Protein AF-A0A7K2M1T4-F1 (afdb_monomer_lite)

pLDDT: mean 90.07, std 13.14, range [44.69, 98.38]

Radius of gyration: 21.87 Å; chains: 1; bounding box: 55×34×61 Å

Secondary structure (DSSP, 8-state):
----------SSGGGGT-HHHHHHHHHHHHHHHHHHHH----HHHHHHHHHHHHHHHHH-GGGG-GGGT-THHHHHHHHHHHHHHHHHHHHHHHHHHHHHHHHHHHHTT-

Sequence (110 aa):
SDTHAAATAGTGPLARVGNADLVRGISDCLSISRAVAETTPTVEVYEALAAACVRTADTHHWLGDPELGGLRAPLEAVRGTAEQVLAEFRTVRTLTRQAADALEEAAGRL

Foldseek 3Di:
DPPPQPDPQDPDDVSVCPPVLVVVLVVLLVVLVVLVVDDDDDLVSLVVSLVSLVCSCVSNVCCCPVVVPNNNVVSVVSNVVSVVVNVVVVVVVVVVVVVVVVVVVVVVVD

Structure (mmCIF, N/CA/C/O backbone):
data_AF-A0A7K2M1T4-F1
#
_entry.id   AF-A0A7K2M1T4-F1
#
loop_
_atom_site.group_PDB
_atom_site.id
_atom_site.type_symbol
_atom_site.label_atom_id
_atom_site.label_alt_id
_atom_site.label_comp_id
_atom_site.label_asym_id
_atom_site.label_entity_id
_atom_site.label_seq_id
_atom_site.pdbx_PDB_ins_code
_atom_site.Cartn_x
_atom_site.Cartn_y
_atom_site.Cartn_z
_atom_site.occupancy
_atom_site.B_iso_or_equiv
_atom_site.auth_seq_id
_atom_site.auth_comp_id
_atom_site.auth_asym_id
_atom_site.auth_atom_id
_atom_site.pdbx_PDB_model_num
ATOM 1 N N . SER A 1 1 ? 15.258 25.078 -17.381 1.00 44.69 1 SER A N 1
ATOM 2 C CA . SER A 1 1 ? 16.579 24.437 -17.271 1.00 44.69 1 SER A CA 1
ATOM 3 C C . SER A 1 1 ? 16.483 23.061 -17.894 1.00 44.69 1 SER A C 1
ATOM 5 O O . SER A 1 1 ? 16.343 22.083 -17.178 1.00 44.69 1 SER A O 1
ATOM 7 N N . ASP A 1 2 ? 16.515 23.001 -19.226 1.00 46.81 2 ASP A N 1
ATOM 8 C CA . ASP A 1 2 ? 16.220 21.790 -20.012 1.00 46.81 2 ASP A C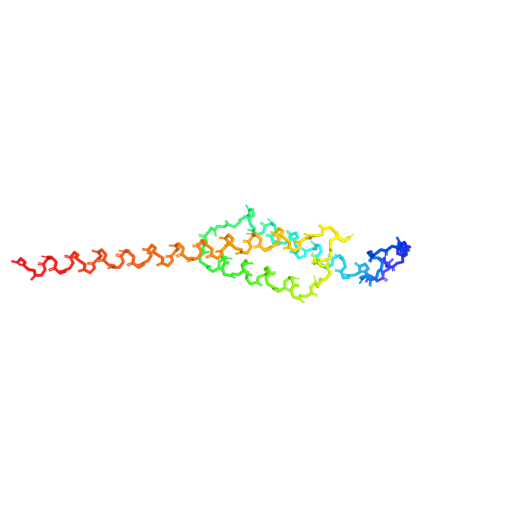A 1
ATOM 9 C C . ASP A 1 2 ? 17.492 21.245 -20.678 1.00 46.81 2 ASP A C 1
ATOM 11 O O . ASP A 1 2 ? 17.514 20.940 -21.866 1.00 46.81 2 ASP A O 1
ATOM 15 N N . THR A 1 3 ? 18.608 21.200 -19.943 1.00 53.66 3 THR A N 1
ATOM 16 C CA . THR A 1 3 ? 19.940 20.977 -20.549 1.00 53.66 3 THR A CA 1
ATOM 17 C C . THR A 1 3 ? 20.708 19.786 -19.967 1.00 53.66 3 THR A C 1
ATOM 19 O O . THR A 1 3 ? 21.920 19.707 -20.106 1.00 53.66 3 THR A O 1
ATOM 22 N N . HIS A 1 4 ? 20.028 18.788 -19.394 1.00 50.50 4 HIS A N 1
ATOM 23 C CA . HIS A 1 4 ? 20.687 17.532 -18.992 1.00 50.50 4 HIS A CA 1
ATOM 24 C C . HIS A 1 4 ? 19.887 16.270 -19.351 1.00 50.50 4 HIS A C 1
ATOM 26 O O . HIS A 1 4 ? 19.633 15.427 -18.498 1.00 50.50 4 HIS A O 1
ATOM 32 N N . ALA A 1 5 ? 19.511 16.102 -20.622 1.00 47.88 5 ALA A N 1
ATOM 33 C CA . ALA A 1 5 ? 18.931 14.842 -21.110 1.00 47.88 5 ALA A CA 1
ATOM 34 C C . ALA A 1 5 ? 19.575 14.328 -22.409 1.00 47.88 5 ALA A C 1
ATOM 36 O O . ALA A 1 5 ? 18.923 13.679 -23.218 1.00 47.88 5 ALA A O 1
ATOM 37 N N . ALA A 1 6 ? 20.870 14.578 -22.598 1.00 53.56 6 ALA A N 1
ATOM 38 C CA . ALA A 1 6 ? 21.684 13.811 -23.538 1.00 53.56 6 ALA A CA 1
ATOM 39 C C . ALA A 1 6 ? 22.663 12.930 -22.748 1.00 53.56 6 ALA A C 1
ATOM 41 O O . ALA A 1 6 ? 23.876 13.075 -22.849 1.00 53.56 6 ALA A O 1
ATOM 42 N N . ALA A 1 7 ? 22.129 12.050 -21.897 1.00 54.94 7 ALA A N 1
ATOM 43 C CA . ALA A 1 7 ? 22.897 10.906 -21.424 1.00 54.94 7 ALA A CA 1
ATOM 44 C C . ALA A 1 7 ? 22.855 9.861 -22.542 1.00 54.94 7 ALA A C 1
ATOM 46 O O . ALA A 1 7 ? 21.779 9.579 -23.072 1.00 54.94 7 ALA A O 1
ATOM 47 N N . THR A 1 8 ? 24.020 9.345 -22.935 1.00 57.12 8 THR A N 1
ATOM 48 C CA . THR A 1 8 ? 24.180 8.235 -23.881 1.00 57.12 8 THR A CA 1
ATOM 49 C C . THR A 1 8 ? 23.078 7.208 -23.659 1.00 57.12 8 THR A C 1
ATOM 51 O O . THR A 1 8 ? 22.977 6.644 -22.570 1.00 57.12 8 THR A O 1
ATOM 54 N N . ALA A 1 9 ? 22.228 6.992 -24.669 1.00 62.28 9 ALA A N 1
ATOM 55 C CA . ALA A 1 9 ? 21.244 5.925 -24.616 1.00 62.28 9 ALA A CA 1
ATOM 56 C C . ALA A 1 9 ? 22.015 4.628 -24.348 1.00 62.28 9 ALA A C 1
ATOM 58 O O . ALA A 1 9 ? 22.827 4.207 -25.173 1.00 62.28 9 ALA A O 1
ATOM 59 N N . GLY A 1 10 ? 21.843 4.064 -23.151 1.00 61.31 10 GLY A N 1
ATOM 60 C CA . GLY A 1 10 ? 22.449 2.787 -22.811 1.00 61.31 10 GLY A CA 1
ATOM 61 C C . GLY A 1 10 ? 22.038 1.745 -23.847 1.00 61.31 10 GLY A C 1
ATOM 62 O O . GLY A 1 10 ? 20.978 1.843 -24.461 1.00 61.31 10 GLY A O 1
ATOM 63 N N . THR A 1 11 ? 22.871 0.743 -24.072 1.00 66.69 11 THR A N 1
ATOM 64 C CA . THR A 1 11 ? 22.466 -0.433 -24.839 1.00 66.69 11 THR A CA 1
ATOM 65 C C . THR A 1 11 ? 21.814 -1.430 -23.879 1.00 66.69 11 THR A C 1
ATOM 67 O O . THR A 1 11 ? 22.335 -1.683 -22.796 1.00 66.69 11 THR A O 1
ATOM 70 N N . GLY A 1 12 ? 20.650 -1.979 -24.241 1.00 80.06 12 GLY A N 1
ATOM 71 C CA . GLY A 1 12 ? 19.999 -3.054 -23.480 1.00 80.06 12 GLY A CA 1
ATOM 72 C C . GLY A 1 12 ? 18.540 -2.795 -23.076 1.00 80.06 12 GLY A C 1
ATOM 73 O O . GLY A 1 12 ? 17.951 -1.790 -23.475 1.00 80.06 12 GLY A O 1
ATOM 74 N N . PRO A 1 13 ? 17.935 -3.713 -22.298 1.00 82.25 13 PRO A N 1
ATOM 75 C CA . PRO A 1 13 ? 16.508 -3.708 -21.957 1.00 82.25 13 PRO A CA 1
ATOM 76 C C . PRO A 1 13 ? 15.974 -2.394 -21.368 1.00 82.25 13 PRO A C 1
ATOM 78 O O . PRO A 1 13 ? 14.922 -1.919 -21.788 1.00 82.25 13 PRO A O 1
ATOM 81 N N . LEU A 1 14 ? 16.737 -1.755 -20.476 1.00 84.25 14 LEU A N 1
ATOM 82 C CA . LEU A 1 14 ? 16.375 -0.478 -19.842 1.00 84.25 14 LEU A CA 1
ATOM 83 C C . LEU A 1 14 ? 16.239 0.674 -20.851 1.00 84.25 14 LEU A C 1
ATOM 85 O O . LEU A 1 14 ? 15.432 1.583 -20.664 1.00 84.25 14 LEU A O 1
ATOM 89 N N . ALA A 1 15 ? 16.978 0.625 -21.960 1.00 86.38 15 ALA A N 1
ATOM 90 C CA . ALA A 1 15 ? 16.900 1.647 -22.998 1.00 86.38 15 ALA A CA 1
ATOM 91 C C . ALA A 1 15 ? 15.537 1.670 -23.705 1.00 86.38 15 ALA A C 1
ATOM 93 O O . ALA A 1 15 ? 15.137 2.718 -24.206 1.00 86.38 15 ALA A O 1
ATOM 94 N N . ARG A 1 16 ? 14.806 0.542 -23.708 1.00 89.12 16 ARG A N 1
ATOM 95 C CA . ARG A 1 16 ? 13.454 0.443 -24.286 1.00 89.12 16 ARG A CA 1
ATOM 96 C C . ARG A 1 16 ? 12.411 1.228 -23.488 1.00 89.12 16 ARG A C 1
ATOM 98 O O . ARG A 1 16 ? 11.419 1.656 -24.063 1.00 89.12 16 ARG A O 1
ATOM 105 N N . VAL A 1 17 ? 12.636 1.408 -22.187 1.00 91.69 17 VAL A N 1
ATOM 106 C CA . VAL A 1 17 ? 11.736 2.144 -21.283 1.00 91.69 17 VAL A CA 1
ATOM 107 C C . VAL A 1 17 ? 11.947 3.656 -21.408 1.00 91.69 17 VAL A C 1
ATOM 109 O O . VAL A 1 17 ? 10.996 4.432 -21.393 1.00 91.69 17 VAL A O 1
ATOM 112 N N . GLY A 1 18 ? 13.200 4.078 -21.592 1.00 91.19 18 GLY A N 1
ATOM 113 C CA . GLY A 1 18 ? 13.584 5.484 -21.677 1.00 91.19 18 GLY A CA 1
ATOM 114 C C . GLY A 1 18 ? 13.863 6.104 -20.305 1.00 91.19 18 GLY A C 1
ATOM 115 O O . GLY A 1 18 ? 13.154 5.880 -19.327 1.00 91.19 18 GLY A O 1
ATOM 116 N N . ASN A 1 19 ? 14.918 6.921 -20.230 1.00 92.00 19 ASN A N 1
ATOM 117 C CA . ASN A 1 19 ? 15.439 7.437 -18.959 1.00 92.00 19 ASN A CA 1
ATOM 118 C C . ASN A 1 19 ? 14.407 8.240 -18.150 1.00 92.00 19 ASN A C 1
ATOM 120 O O . ASN A 1 19 ? 14.371 8.135 -16.931 1.00 92.00 19 ASN A O 1
ATOM 124 N N . ALA A 1 20 ? 13.553 9.022 -18.815 1.00 93.12 20 ALA A N 1
ATOM 125 C CA . ALA A 1 20 ? 12.529 9.808 -18.131 1.00 93.12 20 ALA A CA 1
ATOM 126 C C . ALA A 1 20 ? 11.522 8.920 -17.380 1.00 93.12 20 ALA A C 1
ATOM 128 O O . ALA A 1 20 ? 11.154 9.238 -16.249 1.00 93.12 20 ALA A O 1
ATOM 129 N N . ASP A 1 21 ? 11.108 7.801 -17.981 1.00 94.38 21 ASP A N 1
ATOM 130 C CA . ASP A 1 21 ? 10.166 6.888 -17.337 1.00 94.38 21 ASP A CA 1
ATOM 131 C C . ASP A 1 21 ? 10.841 6.030 -16.260 1.00 94.38 21 ASP A C 1
ATOM 133 O O . ASP A 1 21 ? 10.266 5.837 -15.190 1.00 94.38 21 ASP A O 1
ATOM 137 N N . LEU A 1 22 ? 12.100 5.624 -16.474 1.00 94.81 22 LEU A N 1
ATOM 138 C CA . LEU A 1 22 ? 12.910 4.961 -15.444 1.00 94.81 22 LEU A CA 1
ATOM 139 C C . LEU A 1 22 ? 13.069 5.836 -14.198 1.00 94.81 22 LEU A C 1
ATOM 141 O O . LEU A 1 22 ? 12.812 5.385 -13.084 1.00 94.81 22 LEU A O 1
ATOM 145 N N . VAL A 1 23 ? 13.464 7.100 -14.376 1.00 96.12 23 VAL A N 1
ATOM 146 C CA . VAL A 1 23 ? 13.641 8.044 -13.265 1.00 96.12 23 VAL A CA 1
ATOM 147 C C . VAL A 1 23 ? 12.327 8.259 -12.525 1.00 96.12 23 VAL A C 1
ATOM 149 O O . VAL A 1 23 ? 12.327 8.263 -11.293 1.00 96.12 23 VAL A O 1
ATOM 152 N N . ARG A 1 24 ? 11.211 8.409 -13.249 1.00 97.00 24 ARG A N 1
ATOM 153 C CA . ARG A 1 24 ? 9.896 8.585 -12.627 1.00 97.00 24 ARG A CA 1
ATOM 154 C C . ARG A 1 24 ? 9.478 7.346 -11.833 1.00 97.00 24 ARG A C 1
ATOM 156 O O . ARG A 1 24 ? 9.185 7.483 -10.651 1.00 97.00 24 ARG A O 1
ATOM 163 N N . GLY A 1 25 ? 9.583 6.153 -12.418 1.00 96.75 25 GLY A N 1
ATOM 164 C CA . GLY A 1 25 ? 9.228 4.909 -11.730 1.00 96.75 25 GLY A CA 1
ATOM 165 C C . GLY A 1 25 ? 10.087 4.633 -10.497 1.00 96.75 25 GLY A C 1
ATOM 166 O O . GLY A 1 25 ? 9.562 4.294 -9.439 1.00 96.75 25 GLY A O 1
ATOM 167 N N . ILE A 1 26 ? 11.402 4.861 -10.582 1.00 96.31 26 ILE A N 1
ATOM 168 C CA . ILE A 1 26 ? 12.304 4.713 -9.429 1.00 96.31 26 ILE A CA 1
ATOM 169 C C . ILE A 1 26 ? 11.975 5.747 -8.343 1.00 96.31 26 ILE A C 1
ATOM 171 O O . ILE A 1 26 ? 11.976 5.413 -7.158 1.00 96.31 26 ILE A O 1
ATOM 175 N N . SER A 1 27 ? 11.667 6.990 -8.723 1.00 97.88 27 SER A N 1
ATOM 176 C CA . SER A 1 27 ? 11.300 8.047 -7.769 1.00 97.88 27 SER A CA 1
ATOM 177 C C . SER A 1 27 ? 9.999 7.732 -7.031 1.00 97.88 27 SER A C 1
ATOM 179 O O . SER A 1 27 ? 9.918 7.954 -5.819 1.00 97.88 27 SER A O 1
ATOM 181 N N . ASP A 1 28 ? 9.009 7.167 -7.720 1.00 98.12 28 ASP A N 1
ATOM 182 C CA . ASP A 1 28 ? 7.751 6.732 -7.113 1.00 98.12 28 ASP A CA 1
ATOM 183 C C . ASP A 1 28 ? 7.978 5.577 -6.124 1.00 98.12 28 ASP A C 1
ATOM 185 O O . ASP A 1 28 ? 7.522 5.644 -4.979 1.00 98.12 28 ASP A O 1
ATOM 189 N N . CYS A 1 29 ? 8.769 4.563 -6.501 1.00 97.44 29 CYS A N 1
ATOM 190 C CA . CYS A 1 29 ? 9.147 3.473 -5.594 1.00 97.44 29 CYS A CA 1
ATOM 191 C C . CYS A 1 29 ? 9.900 3.978 -4.349 1.00 97.44 29 CYS A C 1
ATOM 193 O O . CYS A 1 29 ? 9.624 3.538 -3.231 1.00 97.44 29 CYS A O 1
ATOM 195 N N . LEU A 1 30 ? 10.827 4.928 -4.514 1.00 96.44 30 LEU A N 1
ATOM 196 C CA . LEU A 1 30 ? 11.553 5.538 -3.394 1.00 96.44 30 LEU A CA 1
ATOM 197 C C . LEU A 1 30 ? 10.630 6.360 -2.488 1.00 96.44 30 LEU A C 1
ATOM 199 O O . LEU A 1 30 ? 10.781 6.321 -1.267 1.00 96.44 30 LEU A O 1
ATOM 203 N N . SER A 1 31 ? 9.666 7.0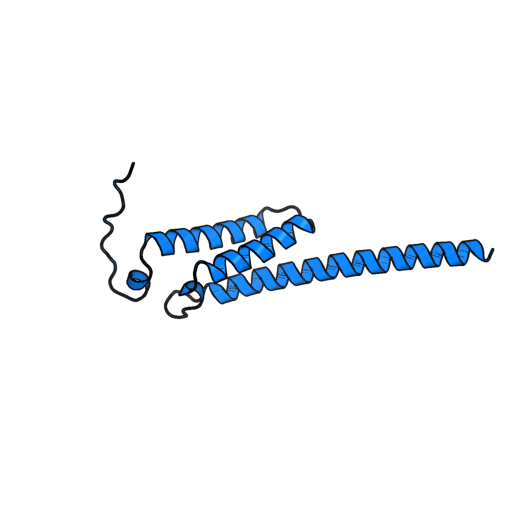76 -3.065 1.00 96.06 31 SER A N 1
ATOM 204 C CA . SER A 1 31 ? 8.677 7.846 -2.303 1.00 96.06 31 SER A CA 1
ATOM 205 C C . SER A 1 31 ? 7.805 6.929 -1.445 1.00 96.06 31 SER A C 1
ATOM 207 O O . SER A 1 31 ? 7.597 7.210 -0.266 1.00 96.06 31 SER A O 1
ATOM 209 N N . ILE A 1 32 ? 7.381 5.786 -1.993 1.00 96.62 32 ILE A N 1
ATOM 210 C CA . ILE A 1 32 ? 6.664 4.739 -1.250 1.00 96.62 32 ILE A CA 1
ATOM 211 C C . ILE A 1 32 ? 7.533 4.181 -0.118 1.00 96.62 32 ILE A C 1
ATOM 213 O O . ILE A 1 32 ? 7.080 4.103 1.021 1.00 96.62 32 ILE A O 1
ATOM 217 N N . SER A 1 33 ? 8.799 3.850 -0.395 1.00 95.06 33 SER A N 1
ATOM 218 C CA . SER A 1 33 ? 9.718 3.337 0.630 1.00 95.06 33 SER A CA 1
ATOM 219 C C . SER A 1 33 ? 9.923 4.319 1.788 1.00 95.06 33 SER A C 1
ATOM 221 O O . SER A 1 33 ? 10.033 3.887 2.933 1.00 95.06 33 SER A O 1
ATOM 223 N N . ARG A 1 34 ? 9.977 5.628 1.511 1.00 93.50 34 ARG A N 1
ATOM 224 C CA . ARG A 1 34 ? 10.090 6.668 2.548 1.00 93.50 34 ARG A CA 1
ATOM 225 C C . ARG A 1 34 ? 8.802 6.821 3.343 1.00 93.50 34 ARG A C 1
ATOM 227 O O . ARG A 1 34 ? 8.860 6.864 4.566 1.00 93.50 34 ARG A O 1
ATOM 234 N N . ALA A 1 35 ? 7.651 6.810 2.670 1.00 91.31 35 ALA A N 1
ATOM 235 C CA . ALA A 1 35 ? 6.356 6.827 3.342 1.00 91.31 35 ALA A CA 1
ATOM 236 C C . ALA A 1 35 ? 6.230 5.657 4.334 1.00 91.31 35 ALA A C 1
ATOM 238 O O . ALA A 1 35 ? 5.792 5.850 5.462 1.00 91.31 35 ALA A O 1
ATOM 239 N N . VAL A 1 36 ? 6.697 4.456 3.986 1.00 89.38 36 VAL A N 1
ATOM 240 C CA . VAL A 1 36 ? 6.707 3.327 4.935 1.00 89.38 36 VAL A CA 1
ATOM 241 C C . VAL A 1 36 ? 7.582 3.603 6.168 1.00 89.38 36 VAL A C 1
ATOM 243 O O . VAL A 1 36 ? 7.196 3.237 7.274 1.00 89.38 36 VAL A O 1
ATOM 246 N N . ALA A 1 37 ? 8.743 4.241 5.999 1.00 88.50 37 ALA A N 1
ATOM 247 C CA . ALA A 1 37 ? 9.708 4.452 7.080 1.00 88.50 37 ALA A CA 1
ATOM 248 C C . ALA A 1 37 ? 9.350 5.610 8.029 1.00 88.50 37 ALA A C 1
ATOM 250 O O . ALA A 1 37 ? 9.703 5.569 9.205 1.00 88.50 37 ALA A O 1
ATOM 251 N N . GLU A 1 38 ? 8.684 6.647 7.523 1.00 87.12 38 GLU A N 1
ATOM 252 C CA . GLU A 1 38 ? 8.522 7.923 8.234 1.00 87.12 38 GLU A CA 1
ATOM 253 C C . GLU A 1 38 ? 7.116 8.135 8.815 1.00 87.12 38 GLU A C 1
ATOM 255 O O . GLU A 1 38 ? 6.896 9.102 9.547 1.00 87.12 38 GLU A O 1
ATOM 260 N N . THR A 1 39 ? 6.140 7.271 8.506 1.00 77.12 39 THR A N 1
ATOM 261 C CA . THR A 1 39 ? 4.739 7.617 8.781 1.00 77.12 39 THR A CA 1
ATOM 262 C C . THR A 1 39 ? 4.233 7.188 10.160 1.00 77.12 39 THR A C 1
ATOM 264 O O . THR A 1 39 ? 4.470 6.080 10.634 1.00 77.12 39 THR A O 1
ATOM 267 N N . THR A 1 40 ? 3.448 8.073 10.784 1.00 86.25 40 THR A N 1
ATOM 268 C CA . THR A 1 40 ? 2.612 7.746 11.948 1.00 86.25 40 THR A CA 1
ATOM 269 C C . THR A 1 40 ? 1.431 6.871 11.503 1.00 86.25 40 THR A C 1
ATOM 271 O O . THR A 1 40 ? 0.666 7.300 10.640 1.00 86.25 40 THR A O 1
ATOM 274 N N . PRO A 1 41 ? 1.244 5.663 12.058 1.00 84.69 41 PRO A N 1
ATOM 275 C CA . PRO A 1 41 ? 0.272 4.701 11.543 1.00 84.69 41 PRO A CA 1
ATOM 276 C C . PRO A 1 41 ? -1.177 5.161 11.766 1.00 84.69 41 PRO A C 1
ATOM 278 O O . PRO A 1 41 ? -1.681 5.136 12.889 1.00 84.69 41 PRO A O 1
ATOM 281 N N . THR A 1 42 ? -1.868 5.530 10.684 1.00 93.50 42 THR A N 1
ATOM 282 C CA . THR A 1 42 ? -3.321 5.778 10.658 1.00 93.50 42 THR A CA 1
ATOM 283 C C . THR A 1 42 ? -3.977 5.020 9.504 1.00 93.50 42 THR A C 1
ATOM 285 O O . THR A 1 42 ? -3.302 4.597 8.564 1.00 93.50 42 THR A O 1
ATOM 288 N N . VAL A 1 43 ? -5.301 4.845 9.556 1.00 95.06 43 VAL A N 1
ATOM 289 C CA . VAL A 1 43 ? -6.062 4.180 8.481 1.00 95.06 43 VAL A CA 1
ATOM 290 C C . VAL A 1 43 ? -5.849 4.904 7.150 1.00 95.06 43 VAL A C 1
ATOM 292 O O . VAL A 1 43 ? -5.510 4.276 6.152 1.00 95.06 43 VAL A O 1
ATOM 295 N N . GLU A 1 44 ? -5.948 6.229 7.156 1.00 95.81 44 GLU A N 1
ATOM 296 C CA . GLU A 1 44 ? -5.836 7.080 5.970 1.00 95.81 44 GLU A CA 1
ATOM 297 C C . GLU A 1 44 ? -4.445 6.974 5.332 1.00 95.81 44 GLU A C 1
ATOM 299 O O . GLU A 1 44 ? -4.310 6.948 4.109 1.00 95.81 44 GLU A O 1
ATOM 304 N N . VAL A 1 45 ? -3.404 6.862 6.161 1.00 95.19 45 VAL A N 1
ATOM 305 C CA . VAL A 1 45 ? -2.027 6.638 5.710 1.00 95.19 45 VAL A CA 1
ATOM 306 C C . VAL A 1 45 ? -1.898 5.308 4.977 1.00 95.19 45 VAL A C 1
ATOM 308 O O . VAL A 1 45 ? -1.333 5.267 3.884 1.00 95.19 45 VAL A O 1
ATOM 311 N N . TYR A 1 46 ? -2.405 4.218 5.556 1.00 96.19 46 TYR A N 1
ATOM 312 C CA . TYR A 1 46 ? -2.286 2.900 4.932 1.00 96.19 46 TYR A CA 1
ATOM 313 C C . TYR A 1 46 ? -3.151 2.782 3.671 1.00 96.19 46 TYR A C 1
ATOM 315 O O . TYR A 1 46 ? -2.728 2.143 2.707 1.00 96.19 46 TYR A O 1
ATOM 323 N N . GLU A 1 47 ? -4.308 3.448 3.621 1.00 97.25 47 GLU A N 1
ATOM 324 C CA . GLU A 1 47 ? -5.118 3.563 2.401 1.00 97.25 47 GLU A CA 1
ATOM 325 C C . GLU A 1 47 ? -4.369 4.324 1.300 1.00 97.25 47 GLU A C 1
ATOM 327 O O . GLU A 1 47 ? -4.288 3.856 0.160 1.00 97.25 47 GLU A O 1
ATOM 332 N N . ALA A 1 48 ? -3.756 5.462 1.639 1.00 96.69 48 ALA A N 1
ATOM 333 C CA . ALA A 1 48 ? -2.952 6.239 0.702 1.00 96.69 48 ALA A CA 1
ATOM 334 C C . ALA A 1 48 ? -1.729 5.453 0.201 1.00 96.69 48 ALA A C 1
ATOM 336 O O . ALA A 1 48 ? -1.419 5.505 -0.993 1.00 96.69 48 ALA A O 1
ATOM 337 N N . LEU A 1 49 ? -1.070 4.697 1.085 1.00 97.00 49 LEU A N 1
ATOM 338 C CA . LEU A 1 49 ? 0.071 3.841 0.760 1.00 97.00 49 LEU A CA 1
ATOM 339 C C . LEU A 1 49 ? -0.323 2.709 -0.197 1.00 97.00 49 LEU A C 1
ATOM 341 O O . LEU A 1 49 ? 0.332 2.521 -1.225 1.00 97.00 49 LEU A O 1
ATOM 345 N N . ALA A 1 50 ? -1.408 1.986 0.096 1.00 97.62 50 ALA A N 1
ATOM 346 C CA . ALA A 1 50 ? -1.910 0.926 -0.777 1.00 97.62 50 ALA A CA 1
ATOM 347 C C . ALA A 1 50 ? -2.282 1.482 -2.161 1.00 97.62 50 ALA A C 1
ATOM 349 O O . ALA A 1 50 ? -1.884 0.927 -3.188 1.00 97.62 50 ALA A O 1
ATOM 350 N N . ALA A 1 51 ? -2.965 2.631 -2.198 1.00 98.19 51 ALA A N 1
ATOM 351 C CA . ALA A 1 51 ? -3.327 3.299 -3.443 1.00 98.19 51 ALA A CA 1
ATOM 352 C C . ALA A 1 51 ? -2.100 3.793 -4.230 1.00 98.19 51 ALA A C 1
ATOM 354 O O . ALA A 1 51 ? -2.097 3.722 -5.459 1.00 98.19 51 ALA A O 1
ATOM 355 N N . ALA A 1 52 ? -1.053 4.278 -3.554 1.00 98.06 52 ALA A N 1
ATOM 356 C CA . ALA A 1 52 ? 0.202 4.659 -4.200 1.00 98.06 52 ALA A CA 1
ATOM 357 C C . ALA A 1 52 ? 0.877 3.454 -4.865 1.00 98.06 52 ALA A C 1
ATOM 359 O O . ALA A 1 52 ? 1.259 3.550 -6.027 1.00 98.06 52 ALA A O 1
ATOM 360 N N . CYS A 1 53 ? 0.928 2.304 -4.184 1.00 98.19 53 CYS A N 1
ATOM 361 C CA . CYS A 1 53 ? 1.491 1.079 -4.755 1.00 98.19 53 CYS A CA 1
ATOM 362 C C . CYS A 1 53 ? 0.761 0.645 -6.036 1.00 98.19 53 CYS A C 1
ATOM 364 O O . CYS A 1 53 ? 1.413 0.309 -7.022 1.00 98.19 53 CYS A O 1
ATOM 366 N N . VAL A 1 54 ? -0.579 0.699 -6.044 1.00 98.19 54 VAL A N 1
ATOM 367 C CA . VAL A 1 54 ? -1.388 0.391 -7.239 1.00 98.19 54 VAL A CA 1
ATOM 368 C C . VAL A 1 54 ? -1.072 1.360 -8.375 1.00 98.19 54 VAL A C 1
ATOM 370 O O . VAL A 1 54 ? -0.701 0.926 -9.461 1.00 98.19 54 VAL A O 1
ATOM 373 N N . ARG A 1 55 ? -1.131 2.674 -8.117 1.00 98.31 55 ARG A N 1
ATOM 374 C CA . ARG A 1 55 ? -0.853 3.687 -9.149 1.00 98.31 55 ARG A CA 1
ATOM 375 C C . ARG A 1 55 ? 0.544 3.540 -9.748 1.00 98.31 55 ARG A C 1
ATOM 377 O O . ARG A 1 55 ? 0.682 3.655 -10.962 1.00 98.31 55 ARG A O 1
ATOM 384 N N . THR A 1 56 ? 1.562 3.278 -8.930 1.00 98.31 56 THR A N 1
ATOM 385 C CA . THR A 1 56 ? 2.939 3.082 -9.405 1.00 98.31 56 THR A CA 1
ATOM 386 C C . THR A 1 56 ? 3.062 1.825 -10.268 1.00 98.31 56 THR A C 1
ATOM 388 O O . THR A 1 56 ? 3.660 1.892 -11.340 1.00 98.31 56 THR A O 1
ATOM 391 N N . ALA A 1 57 ? 2.454 0.704 -9.862 1.00 96.81 57 ALA A N 1
ATOM 392 C CA . ALA A 1 57 ? 2.459 -0.535 -10.647 1.00 96.81 57 ALA A CA 1
ATOM 393 C C . ALA A 1 57 ? 1.711 -0.397 -11.988 1.00 96.81 57 ALA A C 1
ATOM 395 O O . ALA A 1 57 ? 2.157 -0.939 -13.002 1.00 96.81 57 ALA A O 1
ATOM 396 N N . ASP A 1 58 ? 0.602 0.346 -11.995 1.00 97.31 58 ASP A N 1
ATOM 397 C CA . ASP A 1 58 ? -0.211 0.587 -13.190 1.00 97.31 58 ASP A CA 1
ATOM 398 C C . ASP A 1 58 ? 0.425 1.616 -14.130 1.00 97.31 58 ASP A C 1
ATOM 400 O O . ASP A 1 58 ? 0.289 1.507 -15.341 1.00 97.31 58 ASP A O 1
ATOM 404 N N . THR A 1 59 ? 1.138 2.612 -13.600 1.00 97.56 59 THR A N 1
ATOM 405 C CA . THR A 1 59 ? 1.800 3.641 -14.422 1.00 97.56 59 THR A CA 1
ATOM 406 C C . THR A 1 59 ? 3.078 3.103 -15.061 1.00 97.56 59 THR A C 1
ATOM 408 O O . THR A 1 59 ? 3.370 3.397 -16.219 1.00 97.56 59 THR A O 1
ATOM 411 N N . HIS A 1 60 ? 3.837 2.291 -14.322 1.00 96.75 60 HIS A N 1
ATOM 412 C CA . HIS A 1 60 ? 5.145 1.793 -14.736 1.00 96.75 60 HIS A CA 1
ATOM 413 C C . HIS A 1 60 ? 5.109 0.276 -14.938 1.00 96.75 60 HIS A C 1
ATOM 415 O O . HIS A 1 60 ? 5.679 -0.493 -14.166 1.00 96.75 60 HIS A O 1
ATOM 421 N N . HIS A 1 61 ? 4.455 -0.174 -16.013 1.00 93.44 61 HIS A N 1
ATOM 422 C CA . HIS A 1 61 ? 4.296 -1.605 -16.319 1.00 93.44 61 HIS A CA 1
ATOM 423 C C . HIS A 1 61 ? 5.624 -2.378 -16.399 1.00 93.44 61 HIS A C 1
ATOM 425 O O . HIS A 1 61 ? 5.667 -3.574 -16.107 1.00 93.44 61 HIS A O 1
ATOM 431 N N . TRP A 1 62 ? 6.715 -1.692 -16.757 1.00 95.12 62 TRP A N 1
ATOM 432 C CA . TRP A 1 62 ? 8.059 -2.264 -16.835 1.00 95.12 62 TRP A CA 1
ATOM 433 C C . TRP A 1 62 ? 8.594 -2.745 -15.477 1.00 95.12 62 TRP A C 1
ATOM 435 O O . TRP A 1 62 ? 9.483 -3.589 -15.452 1.00 95.12 62 TRP A O 1
ATOM 445 N N . LEU A 1 63 ? 8.032 -2.291 -14.347 1.00 95.44 63 LEU A N 1
ATOM 446 C CA . LEU A 1 63 ? 8.405 -2.774 -13.009 1.00 95.44 63 LEU A CA 1
ATOM 447 C C . LEU A 1 63 ? 8.159 -4.282 -12.833 1.00 95.44 63 LEU A C 1
ATOM 449 O O . LEU A 1 63 ? 8.757 -4.907 -11.955 1.00 95.44 63 LEU A O 1
ATOM 453 N N . GLY A 1 64 ? 7.262 -4.861 -13.638 1.00 93.94 64 GLY A N 1
ATOM 454 C CA . GLY A 1 64 ? 6.999 -6.300 -13.679 1.00 93.94 64 GLY A CA 1
ATOM 455 C C . GLY A 1 64 ? 7.968 -7.101 -14.548 1.00 93.94 64 GLY A C 1
ATOM 456 O O . GLY A 1 64 ? 7.901 -8.326 -14.526 1.00 93.94 64 GLY A O 1
ATOM 457 N N . ASP A 1 65 ? 8.845 -6.445 -15.309 1.00 93.19 65 ASP A N 1
ATOM 458 C CA . ASP A 1 65 ? 9.818 -7.125 -16.159 1.00 93.19 65 ASP A CA 1
ATOM 459 C C . ASP A 1 65 ? 10.983 -7.658 -15.297 1.00 93.19 65 ASP A C 1
ATOM 461 O O . ASP A 1 65 ? 11.707 -6.870 -14.668 1.00 93.19 65 ASP A O 1
ATOM 465 N N . PRO A 1 66 ? 11.190 -8.987 -15.232 1.00 87.12 66 PRO A N 1
ATOM 466 C CA . PRO A 1 66 ? 12.278 -9.569 -14.453 1.00 87.12 66 PRO A CA 1
ATOM 467 C C . PRO A 1 66 ? 13.664 -9.169 -14.979 1.00 87.12 66 PRO A C 1
ATOM 469 O O . PRO A 1 66 ? 14.611 -9.128 -14.193 1.00 87.12 66 PRO A O 1
ATOM 472 N N . GLU A 1 67 ? 13.801 -8.814 -16.262 1.00 87.88 67 GLU A N 1
ATOM 473 C CA . GLU A 1 67 ? 15.066 -8.326 -16.830 1.00 87.88 67 GLU A CA 1
ATOM 474 C C . GLU A 1 67 ? 15.418 -6.906 -16.356 1.00 87.88 67 GL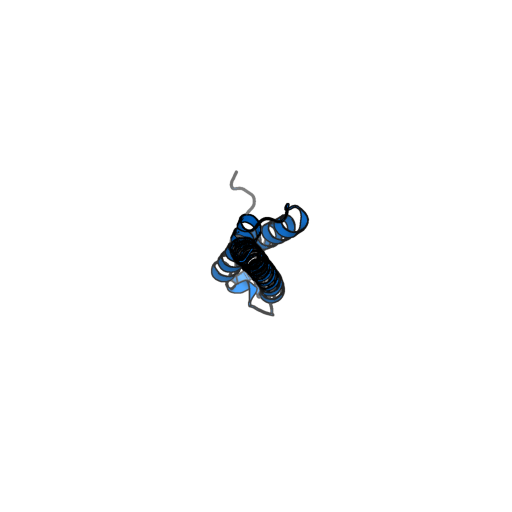U A C 1
ATOM 476 O O . GLU A 1 67 ? 16.559 -6.469 -16.509 1.00 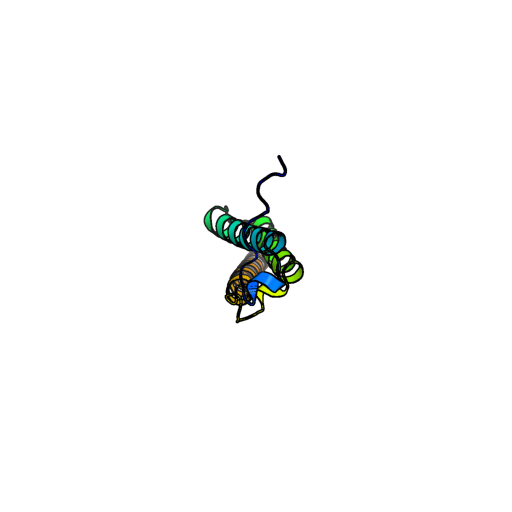87.88 67 GLU A O 1
ATOM 481 N N . LEU A 1 68 ? 14.457 -6.182 -15.769 1.00 89.44 68 LEU A N 1
ATOM 482 C CA . LEU A 1 68 ? 14.602 -4.787 -15.333 1.00 89.44 68 LEU A CA 1
ATOM 483 C C . LEU A 1 68 ? 14.659 -4.634 -13.806 1.00 89.44 68 LEU A C 1
ATOM 485 O O . LEU A 1 68 ? 14.509 -3.531 -13.281 1.00 89.44 68 LEU A O 1
ATOM 489 N N . GLY A 1 69 ? 14.898 -5.735 -13.087 1.00 85.88 69 GLY A N 1
ATOM 490 C CA . GLY A 1 69 ? 15.099 -5.740 -11.635 1.00 85.88 69 GLY A CA 1
ATOM 491 C C . GLY A 1 69 ? 13.874 -6.133 -10.806 1.00 85.88 69 GLY A C 1
ATOM 492 O O . GLY A 1 69 ? 13.977 -6.155 -9.583 1.00 85.88 69 GLY A O 1
ATOM 493 N N . GLY A 1 70 ? 12.737 -6.470 -11.433 1.00 89.44 70 GLY A N 1
ATOM 494 C CA . GLY A 1 70 ? 11.611 -7.136 -10.759 1.00 89.44 70 GLY A CA 1
ATOM 495 C C . GLY A 1 70 ? 11.000 -6.365 -9.580 1.00 89.44 70 GLY A C 1
ATOM 496 O O . GLY A 1 70 ? 10.576 -6.971 -8.596 1.00 89.44 70 GLY A O 1
ATOM 497 N N . LEU A 1 71 ? 10.948 -5.033 -9.663 1.00 94.06 71 LEU A N 1
ATOM 498 C CA . LEU A 1 71 ? 10.492 -4.147 -8.581 1.00 94.06 71 LEU A CA 1
ATOM 499 C C . LEU A 1 71 ? 9.004 -4.293 -8.225 1.00 94.06 71 LEU A C 1
ATOM 501 O O . LEU A 1 71 ? 8.575 -3.850 -7.159 1.00 94.06 71 LEU A O 1
ATOM 505 N N . ARG A 1 72 ? 8.205 -4.936 -9.076 1.00 95.75 72 ARG A N 1
ATOM 506 C CA . ARG A 1 72 ? 6.789 -5.182 -8.799 1.00 95.75 72 ARG A CA 1
ATOM 507 C C . ARG A 1 72 ? 6.560 -6.096 -7.594 1.00 95.75 72 ARG A C 1
ATOM 509 O O . ARG A 1 72 ? 5.665 -5.815 -6.807 1.00 95.75 72 ARG A O 1
ATOM 516 N N . ALA A 1 73 ? 7.378 -7.129 -7.402 1.00 95.88 73 ALA A N 1
ATOM 517 C CA . ALA A 1 73 ? 7.223 -8.048 -6.272 1.00 95.88 73 ALA A CA 1
ATOM 518 C C . ALA A 1 73 ? 7.359 -7.356 -4.895 1.00 95.88 73 ALA A C 1
ATOM 520 O O . ALA A 1 73 ? 6.452 -7.493 -4.071 1.00 95.88 73 ALA A O 1
ATOM 521 N N . PRO A 1 74 ? 8.421 -6.570 -4.610 1.00 95.19 74 PRO A N 1
ATOM 522 C CA . PRO A 1 74 ? 8.494 -5.834 -3.349 1.00 95.19 74 PRO A CA 1
ATOM 523 C C . PRO A 1 74 ? 7.392 -4.770 -3.214 1.00 95.19 74 PRO A C 1
ATOM 525 O O . PRO A 1 74 ? 6.891 -4.560 -2.111 1.00 95.19 74 PRO A O 1
ATOM 528 N N . LEU A 1 75 ? 6.961 -4.140 -4.312 1.00 96.62 75 LEU A N 1
ATOM 529 C CA . LEU A 1 75 ? 5.852 -3.180 -4.298 1.00 96.62 75 LEU A CA 1
ATOM 530 C C . LEU A 1 75 ? 4.516 -3.839 -3.902 1.00 96.62 75 LEU A C 1
ATOM 532 O O . LEU A 1 75 ? 3.773 -3.303 -3.078 1.00 96.62 75 LEU A O 1
ATOM 536 N N . GLU A 1 76 ? 4.231 -5.026 -4.442 1.00 97.44 76 GLU A N 1
ATOM 537 C CA . GLU A 1 76 ? 3.063 -5.836 -4.078 1.00 97.44 76 GLU A CA 1
ATOM 538 C C . GLU A 1 76 ? 3.125 -6.300 -2.615 1.00 97.44 76 GLU A C 1
ATOM 540 O O . GLU A 1 76 ? 2.102 -6.287 -1.930 1.00 97.44 76 GLU A O 1
ATOM 545 N N . ALA A 1 77 ? 4.311 -6.633 -2.097 1.00 97.75 77 ALA A N 1
ATOM 546 C CA . ALA A 1 77 ? 4.487 -7.005 -0.691 1.00 97.75 77 ALA A CA 1
ATOM 547 C C . ALA A 1 77 ? 4.179 -5.842 0.272 1.00 97.75 77 ALA A C 1
ATOM 549 O O . ALA A 1 77 ? 3.491 -6.035 1.281 1.00 97.75 77 ALA A O 1
ATOM 550 N N . VAL A 1 78 ? 4.632 -4.623 -0.052 1.00 96.69 78 VAL A N 1
ATOM 551 C CA . VAL A 1 78 ? 4.297 -3.410 0.719 1.00 96.69 78 VAL A CA 1
ATOM 552 C C . VAL A 1 78 ? 2.789 -3.172 0.708 1.00 96.69 78 VAL A C 1
ATOM 554 O O . VAL A 1 78 ? 2.189 -2.968 1.765 1.00 96.69 78 VAL A O 1
ATOM 557 N N . ARG A 1 79 ? 2.161 -3.257 -0.470 1.00 97.88 79 ARG A N 1
ATOM 558 C CA . ARG A 1 79 ? 0.708 -3.113 -0.612 1.00 97.88 79 ARG A CA 1
ATOM 559 C C . ARG A 1 79 ? -0.051 -4.143 0.223 1.00 97.88 79 ARG A C 1
ATOM 561 O O . ARG A 1 79 ? -0.938 -3.761 0.981 1.00 97.88 79 ARG A O 1
ATOM 568 N N . GLY A 1 80 ? 0.296 -5.423 0.100 1.00 98.38 80 GLY A N 1
ATOM 569 C CA . GLY A 1 80 ? -0.368 -6.501 0.833 1.00 98.38 80 GLY A CA 1
ATOM 570 C C . GLY A 1 80 ? -0.270 -6.306 2.344 1.00 98.38 80 GLY A C 1
ATOM 571 O O . GLY A 1 80 ? -1.263 -6.444 3.052 1.00 98.38 80 GLY A O 1
ATOM 572 N N . THR A 1 81 ? 0.893 -5.871 2.830 1.00 96.88 81 THR A N 1
ATOM 573 C CA . THR A 1 81 ? 1.083 -5.553 4.253 1.00 96.88 81 THR A CA 1
ATOM 574 C C . THR A 1 81 ? 0.196 -4.384 4.692 1.00 96.88 81 THR A C 1
ATOM 576 O O . THR A 1 81 ? -0.446 -4.458 5.739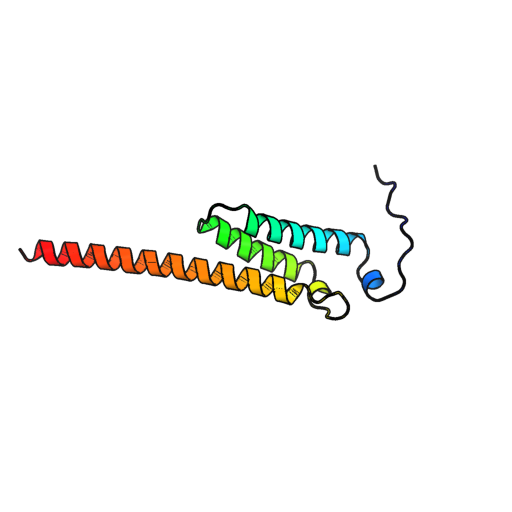 1.00 96.88 81 THR A O 1
ATOM 579 N N . ALA A 1 82 ? 0.099 -3.318 3.890 1.00 96.62 82 ALA A N 1
ATOM 580 C CA . ALA A 1 82 ? -0.794 -2.195 4.183 1.00 96.62 82 ALA A CA 1
ATOM 581 C C . ALA A 1 82 ? -2.270 -2.633 4.240 1.00 96.62 82 ALA A C 1
ATOM 583 O O . ALA A 1 82 ? -2.997 -2.254 5.157 1.00 96.62 82 ALA A O 1
ATOM 584 N N . GLU A 1 83 ? -2.708 -3.483 3.308 1.00 98.00 83 GLU A N 1
ATOM 585 C CA . GLU A 1 83 ? -4.066 -4.042 3.288 1.00 98.00 83 GLU A CA 1
ATOM 586 C C . GLU A 1 83 ? -4.352 -4.934 4.510 1.00 98.00 83 GLU A C 1
ATOM 588 O O . GLU A 1 83 ? -5.447 -4.867 5.075 1.00 98.00 83 GLU A O 1
ATOM 593 N N . GLN A 1 84 ? -3.371 -5.717 4.970 1.00 98.25 84 GLN A N 1
ATOM 594 C CA . GLN A 1 84 ? -3.484 -6.509 6.200 1.00 98.25 84 GLN A CA 1
ATOM 595 C C . GLN A 1 84 ? -3.657 -5.623 7.438 1.00 98.25 84 GLN A C 1
ATOM 597 O O . GLN A 1 84 ? -4.528 -5.890 8.265 1.00 98.25 84 GLN A O 1
ATOM 602 N N . VAL A 1 85 ? -2.887 -4.538 7.547 1.00 96.19 85 VAL A N 1
ATOM 603 C CA . VAL A 1 85 ? -3.029 -3.575 8.652 1.00 96.19 85 VAL A CA 1
ATOM 604 C C . VAL A 1 85 ? -4.414 -2.918 8.637 1.00 96.19 85 VAL A C 1
ATOM 606 O O . VAL A 1 85 ? -5.055 -2.789 9.680 1.00 96.19 85 VAL A O 1
ATOM 609 N N . LEU A 1 86 ? -4.928 -2.559 7.458 1.00 97.06 86 LEU A N 1
ATOM 610 C CA . LEU A 1 86 ? -6.286 -2.025 7.314 1.00 97.06 86 LEU A CA 1
ATOM 611 C C . LEU A 1 86 ? -7.360 -3.030 7.740 1.00 97.06 86 LEU A C 1
ATOM 613 O O . LEU A 1 86 ? -8.347 -2.646 8.373 1.00 97.06 86 LEU A O 1
ATOM 617 N N . ALA A 1 87 ? -7.184 -4.310 7.408 1.00 98.12 87 ALA A N 1
ATOM 618 C CA . ALA A 1 87 ? -8.081 -5.364 7.866 1.00 98.12 87 ALA A CA 1
ATOM 619 C C . ALA A 1 87 ? -8.066 -5.478 9.398 1.00 98.12 87 ALA A C 1
ATOM 621 O O . ALA A 1 87 ? -9.133 -5.526 10.009 1.00 98.12 87 ALA A O 1
ATOM 622 N N . GLU A 1 88 ? -6.887 -5.420 10.020 1.00 97.50 88 GLU A N 1
ATOM 623 C CA . GLU A 1 88 ? -6.750 -5.474 11.477 1.00 97.50 88 GLU A CA 1
ATOM 624 C C . GLU A 1 88 ? -7.434 -4.286 12.166 1.00 97.50 88 GLU A C 1
ATOM 626 O O . GLU A 1 88 ? -8.195 -4.472 13.116 1.00 97.50 88 GLU A O 1
ATOM 631 N N . PHE A 1 89 ? -7.284 -3.066 11.635 1.00 95.81 89 PHE A N 1
ATOM 632 C CA . PHE A 1 89 ? -8.012 -1.905 12.156 1.00 95.81 89 PHE A CA 1
ATOM 633 C C . PHE A 1 89 ? -9.532 -2.116 12.150 1.00 95.81 89 PHE A C 1
ATOM 635 O O . PHE A 1 89 ? -10.212 -1.776 13.124 1.00 95.81 89 PHE A O 1
ATOM 642 N N . ARG A 1 90 ? -10.086 -2.697 11.077 1.00 96.25 90 ARG A N 1
ATOM 643 C CA . ARG A 1 90 ? -11.527 -3.001 10.983 1.00 96.25 90 ARG A CA 1
ATOM 644 C C . ARG A 1 90 ? -11.946 -4.066 11.995 1.00 96.25 90 ARG A C 1
ATOM 646 O O . ARG A 1 90 ? -13.009 -3.928 12.608 1.00 96.25 90 ARG A O 1
ATOM 653 N N . THR A 1 91 ? -11.117 -5.088 12.195 1.00 98.00 91 THR A N 1
ATOM 654 C CA . THR A 1 91 ? -11.338 -6.138 13.196 1.00 98.00 91 THR A CA 1
ATOM 655 C C . THR A 1 91 ? -11.393 -5.545 14.600 1.00 98.00 91 THR A C 1
ATOM 657 O O . THR A 1 91 ? -12.396 -5.721 15.293 1.00 98.00 91 THR A O 1
ATOM 660 N N . VAL A 1 92 ? -10.392 -4.750 14.990 1.00 97.38 92 VAL A N 1
ATOM 661 C CA . VAL A 1 92 ? -10.340 -4.095 16.309 1.00 97.38 92 VAL A CA 1
ATOM 662 C C . VAL A 1 92 ? -11.560 -3.206 16.539 1.00 97.38 92 VAL A C 1
ATOM 664 O O . VAL A 1 92 ? -12.177 -3.272 17.605 1.00 97.38 92 VAL A O 1
ATOM 667 N N . ARG A 1 93 ? -11.972 -2.414 15.537 1.00 96.25 93 ARG A N 1
ATOM 668 C CA . ARG A 1 93 ? -13.182 -1.579 15.645 1.00 96.25 93 ARG A CA 1
ATOM 669 C C . ARG A 1 93 ? -14.443 -2.413 15.846 1.00 96.25 93 ARG A C 1
ATOM 671 O O . ARG A 1 93 ? -15.287 -2.054 16.665 1.00 96.25 93 ARG A O 1
ATOM 678 N N . THR A 1 94 ? -14.564 -3.520 15.120 1.00 97.88 94 THR A N 1
ATOM 679 C CA . THR A 1 94 ? -15.719 -4.420 15.222 1.00 97.88 94 THR A CA 1
ATOM 680 C C . THR A 1 94 ? -15.801 -5.056 16.605 1.00 97.88 94 THR A C 1
ATOM 682 O O . THR A 1 94 ? -16.852 -4.980 17.239 1.00 97.88 94 THR A O 1
ATOM 685 N N . LEU A 1 95 ? -14.689 -5.607 17.097 1.00 98.12 95 LEU A N 1
ATOM 686 C CA . LEU A 1 95 ? -14.616 -6.240 18.417 1.00 98.12 95 LEU A CA 1
ATOM 687 C C . LEU A 1 95 ? -14.867 -5.235 19.545 1.00 98.12 95 LEU A C 1
ATOM 689 O O . LEU A 1 95 ? -15.598 -5.535 20.484 1.00 98.12 95 LEU A O 1
ATOM 693 N N . THR A 1 96 ? -14.324 -4.021 19.430 1.00 97.56 96 THR A N 1
ATOM 694 C CA . THR A 1 96 ? -14.553 -2.949 20.413 1.00 97.56 96 THR A CA 1
ATOM 695 C C . THR A 1 96 ? -16.034 -2.596 20.519 1.00 97.56 96 THR A C 1
ATOM 697 O O . THR A 1 96 ? -16.561 -2.484 21.623 1.00 97.56 96 THR A O 1
ATOM 700 N N . ARG A 1 97 ? -16.725 -2.460 19.380 1.00 97.62 97 ARG A N 1
ATOM 701 C CA . ARG A 1 97 ? -18.167 -2.188 19.369 1.00 97.62 97 ARG A CA 1
ATOM 702 C C . ARG A 1 97 ? -18.956 -3.339 19.991 1.00 97.62 97 ARG A C 1
ATOM 704 O O . ARG A 1 97 ? -19.782 -3.098 20.856 1.00 97.62 97 ARG A O 1
ATOM 711 N N . GLN A 1 98 ? -18.659 -4.581 19.606 1.00 97.56 98 GLN A N 1
ATOM 712 C CA . GLN A 1 98 ? -19.327 -5.761 20.167 1.00 97.56 98 GLN A CA 1
ATOM 713 C C . GLN A 1 98 ? -19.154 -5.866 21.687 1.00 97.56 98 GLN A C 1
ATOM 715 O O . GLN A 1 98 ? -20.092 -6.236 22.387 1.00 97.56 98 GLN A O 1
ATOM 720 N N . ALA A 1 99 ? -17.971 -5.525 22.204 1.00 97.44 99 ALA A N 1
ATOM 721 C CA . ALA A 1 99 ? -17.723 -5.500 23.640 1.00 97.44 99 ALA A CA 1
ATOM 722 C C . ALA A 1 99 ? -18.551 -4.418 24.354 1.00 97.44 99 ALA A C 1
ATOM 724 O O . ALA A 1 99 ? -19.078 -4.677 25.434 1.00 97.44 99 ALA A O 1
ATOM 725 N N . ALA A 1 100 ? -18.692 -3.230 23.755 1.00 97.19 100 ALA A N 1
ATOM 726 C CA . ALA A 1 100 ? -19.530 -2.161 24.298 1.00 97.19 100 ALA A CA 1
ATOM 727 C C . ALA A 1 100 ? -21.018 -2.552 24.317 1.00 97.19 100 ALA A C 1
ATOM 729 O O . ALA A 1 100 ? -21.656 -2.435 25.362 1.00 97.19 100 ALA A O 1
ATOM 730 N N . ASP A 1 101 ? -21.525 -3.099 23.208 1.00 97.25 101 ASP A N 1
ATOM 731 C CA . ASP A 1 101 ? -22.912 -3.566 23.083 1.00 97.25 101 ASP A CA 1
ATOM 732 C C . ASP A 1 101 ? -23.220 -4.639 24.154 1.00 97.25 101 ASP A C 1
ATOM 734 O O . ASP A 1 101 ? -24.227 -4.571 24.859 1.00 97.25 101 ASP A O 1
ATOM 738 N N . ALA A 1 102 ? -22.305 -5.596 24.361 1.00 96.69 102 ALA A N 1
ATOM 739 C CA . ALA A 1 10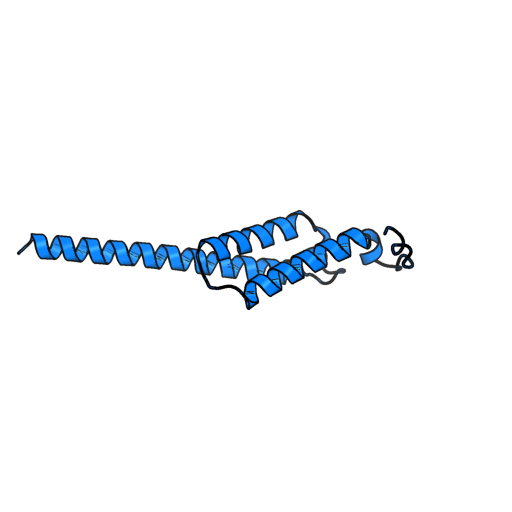2 ? -22.462 -6.649 25.368 1.00 96.69 102 ALA A CA 1
ATOM 740 C C . ALA A 1 102 ? -22.470 -6.121 26.817 1.00 96.69 102 ALA A C 1
ATOM 742 O O . ALA A 1 102 ? -23.177 -6.667 27.669 1.00 96.69 102 ALA A O 1
ATOM 743 N N . LEU A 1 103 ? -21.691 -5.074 27.113 1.00 96.25 103 LEU A N 1
ATOM 744 C CA . LEU A 1 103 ? -21.692 -4.425 28.428 1.00 96.25 103 LEU A CA 1
ATOM 745 C C . LEU A 1 103 ? -23.010 -3.689 28.691 1.00 96.25 103 LEU A C 1
ATOM 747 O O . LEU A 1 103 ? -23.547 -3.785 29.794 1.00 96.25 103 LEU A O 1
ATOM 751 N N . GLU A 1 104 ? -23.542 -2.994 27.686 1.00 96.88 104 GLU A N 1
ATOM 752 C CA . GLU A 1 104 ? -24.832 -2.307 27.778 1.00 96.88 104 GLU A CA 1
ATOM 753 C C . GLU A 1 104 ? -25.981 -3.303 27.984 1.00 96.88 104 GLU A C 1
ATOM 755 O O . GLU A 1 104 ? -26.797 -3.135 28.892 1.00 96.88 104 GLU A O 1
ATOM 760 N N . GLU A 1 105 ? -25.996 -4.401 27.222 1.00 95.44 105 GLU A N 1
ATOM 761 C CA . GLU A 1 105 ? -26.975 -5.476 27.399 1.00 95.44 105 GLU A CA 1
ATOM 762 C C . GLU A 1 105 ? -26.924 -6.103 28.796 1.00 95.44 105 GLU A C 1
ATOM 764 O O . GLU A 1 105 ? -27.967 -6.427 29.365 1.00 95.44 105 GLU A O 1
ATOM 769 N N . ALA A 1 106 ? -25.726 -6.311 29.350 1.00 95.25 106 ALA A N 1
ATOM 770 C CA . ALA A 1 106 ? -25.568 -6.865 30.691 1.00 95.25 106 ALA A CA 1
ATOM 771 C C . ALA A 1 106 ? -26.051 -5.884 31.769 1.00 95.25 106 ALA A C 1
ATOM 773 O O . ALA A 1 106 ? -26.715 -6.304 32.716 1.00 95.25 106 ALA A O 1
ATOM 774 N N . ALA A 1 107 ? -25.762 -4.590 31.608 1.00 92.88 107 ALA A N 1
ATOM 775 C CA . ALA A 1 107 ? -26.202 -3.546 32.529 1.00 92.88 107 ALA A CA 1
ATOM 776 C C . ALA A 1 107 ? -27.727 -3.356 32.517 1.00 92.88 107 ALA A C 1
ATOM 778 O O . ALA A 1 107 ? -28.317 -3.170 33.575 1.00 92.88 107 ALA A O 1
ATOM 779 N N . GLY A 1 108 ? -28.379 -3.461 31.354 1.00 89.75 108 GLY A N 1
ATOM 780 C CA . GLY A 1 108 ? -29.839 -3.350 31.234 1.00 89.75 108 GLY A CA 1
ATOM 781 C C . GLY A 1 108 ? -30.633 -4.543 31.787 1.00 89.75 108 GLY A C 1
ATOM 782 O O . GLY A 1 108 ? -31.860 -4.485 31.832 1.00 89.75 108 GLY A O 1
ATOM 783 N N . ARG A 1 109 ? -29.960 -5.634 32.180 1.00 79.06 109 ARG A N 1
ATOM 784 C CA . ARG A 1 109 ? -30.575 -6.814 32.822 1.00 79.06 109 ARG A CA 1
ATOM 785 C C . ARG A 1 109 ? -30.529 -6.766 34.358 1.00 79.06 109 ARG A C 1
ATOM 787 O O . ARG A 1 109 ? -31.061 -7.687 34.979 1.00 79.06 109 ARG A O 1
ATOM 794 N N . LEU A 1 110 ? -29.879 -5.756 34.947 1.00 64.00 110 LEU A N 1
ATOM 795 C CA . LEU A 1 110 ? -29.829 -5.488 36.393 1.00 64.00 110 LEU A CA 1
ATOM 796 C C . LEU A 1 110 ? -30.920 -4.490 36.798 1.00 64.00 110 LEU A C 1
ATOM 798 O O . LEU A 1 110 ? -31.471 -4.676 37.906 1.00 64.00 110 LEU A O 1
#